Protein AF-A0A534ZHA0-F1 (afdb_monomer)

Solvent-accessible surface area (backbone atoms only — not comparable to full-atom values): 5609 Å² total; per-residue (Å²): 140,88,87,65,62,64,89,81,46,62,60,67,49,42,33,53,50,15,32,55,50,9,41,52,52,35,61,73,49,62,88,60,76,94,60,83,54,61,49,75,52,74,52,74,58,91,94,45,70,39,40,40,40,38,36,69,70,67,49,55,43,77,45,80,63,69,88,73,91,59,65,53,60,88,90,45,56,46,67,51,58,56,46,22,51,46,31,21,27,53,44,34,17,18,30,37,38,38,57

Nearest PDB structures (foldseek):
  2f1d-assembly1_D  TM=9.920E-01  e=5.007E-12  Arabidopsis thaliana
  4mu0-assembly1_A  TM=9.918E-01  e=8.896E-12  Arabidopsis thaliana
  4mu4-assembly1_A  TM=9.943E-01  e=1.483E-11  Arabidopsis thaliana
  4mu3-assembly1_A  TM=9.915E-01  e=1.305E-11  Arabidopsis thaliana
  5el9-assembly1_A  TM=9.938E-01  e=2.175E-11  Arabidopsis thaliana

Sequence (99 aa):
RATGDLEVDYHHTVEDVGLALGQALRDALGEKAGIRRFGEATVPLDEALVTTVVDLSGRPFFVYDVRIKQAKIGTFDVELIHDFLLALTNQAGMNLHVR

Mean predicted aligned error: 2.46 Å

Secondary structure (DSSP, 8-state):
-----TTT-SHHHHHHHHHHHHHHHHHHHTT-TTS--EEEEEEEETTEEEEEEEE--SS-EEEE------SEETTEETTHHHHHHHHHHHHHT-EEEE-

Foldseek 3Di:
DFDDDPVVHCQVRLLVVLLVLLQVLLVVCPPVPPDPQWDKDWDDDVVDIKIKIKGLPLAFDEAEDDDDPDQDDVRHGPVSVVSSPNSSRHNNSMYMHMD

pLDDT: mean 97.38, std 1.67, range [91.38, 98.88]

Structure (mmCIF, N/CA/C/O backbone):
data_AF-A0A534ZHA0-F1
#
_entry.id   AF-A0A534ZHA0-F1
#
loop_
_atom_site.group_PDB
_atom_site.id
_atom_site.type_symbol
_atom_site.label_atom_id
_atom_site.label_alt_id
_atom_site.label_comp_id
_atom_site.label_asym_id
_atom_site.label_entity_id
_atom_site.label_seq_id
_atom_site.pdbx_PDB_ins_code
_atom_site.Cartn_x
_atom_site.Cartn_y
_atom_site.Cartn_z
_atom_site.occupancy
_atom_site.B_iso_or_equiv
_atom_site.auth_seq_id
_atom_site.auth_comp_id
_atom_site.auth_asym_id
_atom_site.auth_atom_id
_atom_site.pdbx_PDB_model_num
ATOM 1 N N . ARG A 1 1 ? 4.482 13.996 -4.981 1.00 92.31 1 ARG A N 1
ATOM 2 C CA . ARG A 1 1 ? 5.401 14.052 -6.147 1.00 92.31 1 ARG A CA 1
ATOM 3 C C . ARG A 1 1 ? 6.747 13.540 -5.669 1.00 92.31 1 ARG A C 1
ATOM 5 O O . ARG A 1 1 ? 7.123 13.938 -4.578 1.00 92.31 1 ARG A O 1
ATOM 12 N N . ALA A 1 2 ? 7.424 12.696 -6.443 1.00 97.19 2 ALA A N 1
ATOM 13 C CA . ALA A 1 2 ? 8.754 12.191 -6.112 1.00 97.19 2 ALA A CA 1
ATOM 14 C C . ALA A 1 2 ? 9.767 12.644 -7.168 1.00 97.19 2 ALA A C 1
ATOM 16 O O . ALA A 1 2 ? 9.425 12.816 -8.340 1.00 97.19 2 ALA A O 1
ATOM 17 N N . THR A 1 3 ? 10.994 12.878 -6.729 1.00 97.69 3 THR A N 1
ATOM 18 C CA . THR A 1 3 ? 12.170 13.098 -7.568 1.00 97.69 3 THR A CA 1
ATOM 19 C C . THR A 1 3 ? 13.291 12.370 -6.853 1.00 97.69 3 THR A C 1
ATOM 21 O O . THR A 1 3 ? 13.592 12.731 -5.719 1.00 97.69 3 THR A O 1
ATOM 24 N N . GLY A 1 4 ? 13.827 11.331 -7.479 1.00 96.88 4 GLY A N 1
ATOM 25 C CA . GLY A 1 4 ? 14.859 10.482 -6.899 1.00 96.88 4 GLY A CA 1
ATOM 26 C C . GLY A 1 4 ? 15.911 10.107 -7.936 1.00 96.88 4 GLY A C 1
ATOM 27 O O . GLY A 1 4 ? 15.880 10.597 -9.067 1.00 96.88 4 GLY A O 1
ATOM 28 N N . ASP A 1 5 ? 16.835 9.264 -7.518 1.00 96.75 5 ASP A N 1
ATOM 29 C CA . ASP A 1 5 ? 18.084 8.861 -8.166 1.00 96.75 5 ASP A CA 1
ATOM 30 C C . ASP A 1 5 ? 17.906 7.690 -9.148 1.00 96.75 5 ASP A C 1
ATOM 32 O O . ASP A 1 5 ? 18.574 6.660 -9.072 1.00 96.75 5 ASP A O 1
ATOM 36 N N . LEU A 1 6 ? 16.995 7.859 -10.111 1.00 96.19 6 LEU A N 1
ATOM 37 C CA . LEU A 1 6 ? 16.606 6.819 -11.077 1.00 96.19 6 LEU A CA 1
ATOM 38 C C . LEU A 1 6 ? 17.744 6.348 -12.003 1.00 96.19 6 LEU A C 1
ATOM 40 O O . LEU A 1 6 ? 17.596 5.348 -12.705 1.00 96.19 6 LEU A O 1
ATOM 44 N N . GLU A 1 7 ? 18.842 7.097 -12.068 1.00 96.19 7 GLU A N 1
ATOM 45 C CA . GLU A 1 7 ? 20.067 6.735 -12.776 1.00 96.19 7 GLU A CA 1
ATOM 46 C C . GLU A 1 7 ? 20.888 5.645 -12.075 1.00 96.19 7 GLU A C 1
ATOM 48 O O . GLU A 1 7 ? 21.715 5.010 -12.733 1.00 96.19 7 GLU A O 1
ATOM 53 N N . VAL A 1 8 ? 20.675 5.441 -10.770 1.00 95.75 8 VAL A N 1
ATOM 54 C CA . VAL A 1 8 ? 21.268 4.343 -9.998 1.00 95.75 8 VAL A CA 1
ATOM 55 C C . VAL A 1 8 ? 20.416 3.095 -10.213 1.00 95.75 8 VAL A C 1
ATOM 57 O O . VAL A 1 8 ? 20.845 2.160 -10.887 1.00 95.75 8 VAL A O 1
ATOM 60 N N . ASP A 1 9 ? 19.190 3.127 -9.694 1.00 95.06 9 ASP A N 1
ATOM 61 C CA . ASP A 1 9 ? 18.109 2.179 -9.936 1.00 95.06 9 ASP A CA 1
ATOM 62 C C . ASP A 1 9 ? 16.773 2.785 -9.451 1.00 95.06 9 ASP A C 1
ATOM 64 O O . ASP A 1 9 ? 16.669 3.981 -9.181 1.00 95.06 9 ASP A O 1
ATOM 68 N N . TYR A 1 10 ? 15.710 1.983 -9.385 1.00 97.69 10 TYR A N 1
ATOM 69 C CA . TYR A 1 10 ? 14.399 2.443 -8.917 1.00 97.69 10 TYR A CA 1
ATOM 70 C C . TYR A 1 10 ? 14.139 2.170 -7.430 1.00 97.69 10 TYR A C 1
ATOM 72 O O . TYR A 1 10 ? 13.097 2.592 -6.925 1.00 97.69 10 TYR A O 1
ATOM 80 N N . HIS A 1 11 ? 15.040 1.479 -6.730 1.00 98.12 11 HIS A N 1
ATOM 81 C CA . HIS A 1 11 ? 14.800 0.940 -5.396 1.00 98.12 11 HIS A CA 1
ATOM 82 C C . HIS A 1 11 ? 14.554 2.048 -4.371 1.00 98.12 11 HIS A C 1
ATOM 84 O O . HIS A 1 11 ? 13.467 2.099 -3.793 1.00 98.12 11 HIS A O 1
ATOM 90 N N . HIS A 1 12 ? 15.489 2.996 -4.229 1.00 98.12 12 HIS A N 1
ATOM 91 C CA . HIS A 1 12 ? 15.359 4.088 -3.255 1.00 98.12 12 HIS A CA 1
ATOM 92 C C . HIS A 1 12 ? 14.092 4.911 -3.493 1.00 98.12 12 HIS A C 1
ATOM 94 O O . HIS A 1 12 ? 13.312 5.161 -2.578 1.00 98.12 12 HIS A O 1
ATOM 100 N N . THR A 1 13 ? 13.837 5.287 -4.751 1.00 98.38 13 THR A N 1
ATOM 101 C CA . THR A 1 13 ? 12.664 6.103 -5.083 1.00 98.38 13 THR A CA 1
ATOM 102 C C . THR A 1 13 ? 11.358 5.371 -4.758 1.00 98.38 13 THR A C 1
ATOM 104 O O . THR A 1 13 ? 10.410 5.994 -4.279 1.00 98.38 13 THR A O 1
ATOM 107 N N . VAL A 1 14 ? 11.273 4.065 -5.022 1.00 98.56 14 VAL A N 1
ATOM 108 C CA . VAL A 1 14 ? 10.068 3.274 -4.740 1.00 98.56 14 VAL A CA 1
ATOM 109 C C . VAL A 1 14 ? 9.874 3.066 -3.237 1.00 98.56 14 VAL A C 1
ATOM 111 O O . VAL A 1 14 ? 8.759 3.267 -2.745 1.00 98.56 14 VAL A O 1
ATOM 114 N N . GLU A 1 15 ? 10.935 2.717 -2.509 1.00 98.69 15 GLU A N 1
ATOM 115 C CA . GLU A 1 15 ? 10.901 2.547 -1.054 1.00 98.69 15 GLU A CA 1
ATOM 116 C C . GLU A 1 15 ? 10.478 3.847 -0.357 1.00 98.69 15 GLU A C 1
ATOM 118 O O . GLU A 1 15 ? 9.507 3.851 0.405 1.00 98.69 15 GLU A O 1
ATOM 123 N N . ASP A 1 16 ? 11.119 4.971 -0.689 1.00 98.69 16 ASP A N 1
ATOM 124 C CA . ASP A 1 16 ? 10.840 6.280 -0.091 1.00 98.69 16 ASP A CA 1
ATOM 125 C C . ASP A 1 16 ? 9.407 6.747 -0.354 1.00 98.69 16 ASP A C 1
ATOM 127 O O . ASP A 1 16 ? 8.764 7.346 0.514 1.00 98.69 16 ASP A O 1
ATOM 131 N N . VAL A 1 17 ? 8.859 6.455 -1.539 1.00 98.75 17 VAL A N 1
ATOM 132 C CA . VAL A 1 17 ? 7.447 6.729 -1.832 1.00 98.75 17 VAL A CA 1
ATOM 133 C C . VAL A 1 17 ? 6.533 5.848 -0.976 1.00 98.75 17 VAL A C 1
ATOM 135 O O . VAL A 1 17 ? 5.517 6.346 -0.481 1.00 98.75 17 VAL A O 1
ATOM 138 N N . GLY A 1 18 ? 6.888 4.579 -0.759 1.00 98.81 18 GLY A N 1
ATOM 139 C CA . GLY A 1 18 ? 6.188 3.680 0.162 1.00 98.81 18 GLY A CA 1
ATOM 140 C C . GLY A 1 18 ? 6.186 4.210 1.598 1.00 98.81 18 GLY A C 1
ATOM 141 O O . GLY A 1 18 ? 5.122 4.309 2.217 1.00 98.81 18 GLY A O 1
ATOM 142 N N . LEU A 1 19 ? 7.347 4.642 2.100 1.00 98.81 19 LEU A N 1
ATOM 143 C CA . LEU A 1 19 ? 7.494 5.261 3.419 1.00 98.81 19 LEU A CA 1
ATOM 144 C C . LEU A 1 19 ? 6.658 6.544 3.529 1.00 98.81 19 LEU A C 1
ATOM 146 O O . LEU A 1 19 ? 5.820 6.673 4.424 1.00 98.81 19 LEU A O 1
ATOM 150 N N . ALA A 1 20 ? 6.821 7.484 2.598 1.00 98.81 20 ALA A N 1
ATOM 151 C CA . ALA A 1 20 ? 6.100 8.754 2.623 1.00 98.81 20 ALA A CA 1
ATOM 152 C C . ALA A 1 20 ? 4.575 8.552 2.596 1.00 98.81 20 ALA A C 1
ATOM 154 O O . ALA A 1 20 ? 3.843 9.218 3.335 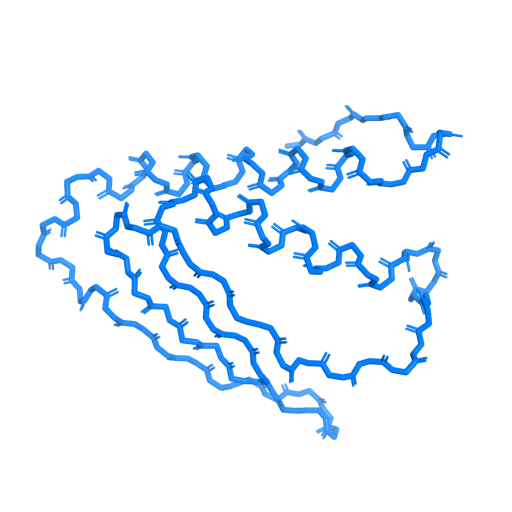1.00 98.81 20 ALA A O 1
ATOM 155 N N . LEU A 1 21 ? 4.086 7.606 1.787 1.00 98.81 21 LEU A N 1
ATOM 156 C CA . LEU A 1 21 ? 2.665 7.276 1.730 1.00 98.81 21 LEU A CA 1
ATOM 157 C C . LEU A 1 21 ? 2.179 6.603 3.019 1.00 98.81 21 LEU A C 1
ATOM 159 O O . LEU A 1 21 ? 1.100 6.936 3.510 1.00 98.81 21 LEU A O 1
ATOM 163 N N . GLY A 1 22 ? 2.965 5.690 3.591 1.00 98.69 22 GLY A N 1
ATOM 164 C CA . GLY A 1 22 ? 2.621 5.028 4.849 1.00 98.69 22 GLY A CA 1
ATOM 165 C C . GLY A 1 22 ? 2.538 6.008 6.012 1.00 98.69 22 GLY A C 1
ATOM 166 O O . GLY A 1 22 ? 1.596 5.942 6.801 1.00 98.69 22 GLY A O 1
ATOM 167 N N . GLN A 1 23 ? 3.461 6.970 6.070 1.00 98.75 23 GLN A N 1
ATOM 168 C CA . GLN A 1 23 ? 3.432 8.044 7.059 1.00 98.75 23 GLN A CA 1
ATOM 169 C C . GLN A 1 23 ? 2.167 8.892 6.899 1.00 98.75 23 GLN A C 1
ATOM 171 O O . GLN A 1 23 ? 1.425 9.073 7.862 1.00 98.75 23 GLN A O 1
ATOM 176 N N . ALA A 1 24 ? 1.864 9.325 5.672 1.00 98.75 24 ALA A N 1
ATOM 177 C CA . ALA A 1 24 ? 0.661 10.101 5.390 1.00 98.75 24 ALA A CA 1
ATOM 178 C C . ALA A 1 24 ? -0.626 9.345 5.767 1.00 98.75 24 ALA A C 1
ATOM 180 O O . ALA A 1 24 ? -1.547 9.938 6.326 1.00 98.75 24 ALA A O 1
ATOM 181 N N . LEU A 1 25 ? -0.690 8.033 5.509 1.00 98.31 25 LEU A N 1
ATOM 182 C CA . LEU A 1 25 ? -1.825 7.197 5.901 1.00 98.31 25 LEU A CA 1
ATOM 183 C C . LEU A 1 25 ? -1.959 7.103 7.426 1.00 98.31 25 LEU A C 1
ATOM 185 O O . LEU A 1 25 ? -3.063 7.233 7.956 1.00 98.31 25 LEU A O 1
ATOM 189 N N . ARG A 1 26 ? -0.846 6.887 8.137 1.00 97.69 26 ARG A N 1
ATOM 190 C CA . ARG A 1 26 ? -0.822 6.836 9.604 1.00 97.69 26 ARG A CA 1
ATOM 191 C C . ARG A 1 26 ? -1.3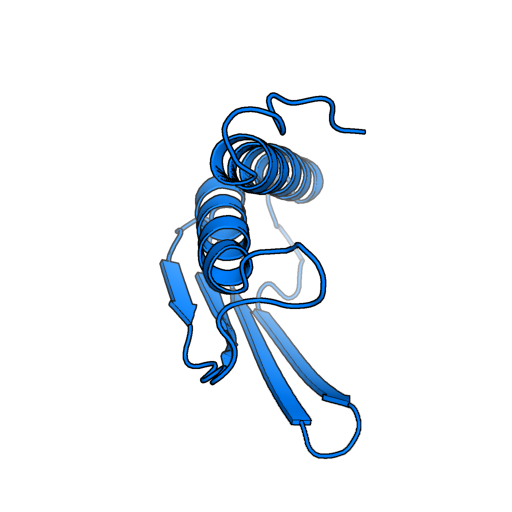29 8.144 10.206 1.00 97.69 26 ARG A C 1
ATOM 193 O O . ARG A 1 26 ? -2.185 8.097 11.088 1.00 97.69 26 ARG A O 1
ATOM 200 N N . ASP A 1 27 ? -0.843 9.273 9.700 1.00 98.19 27 ASP A N 1
ATOM 201 C CA . ASP A 1 27 ? -1.213 10.604 10.183 1.00 98.19 27 ASP A CA 1
ATOM 202 C C . ASP A 1 27 ? -2.686 10.914 9.901 1.00 98.19 27 ASP A C 1
ATOM 204 O O . ASP A 1 27 ? -3.401 11.389 10.781 1.00 98.19 27 ASP A O 1
ATOM 208 N N . ALA A 1 28 ? -3.175 10.574 8.704 1.00 98.12 28 ALA A N 1
ATOM 209 C CA . ALA A 1 28 ? -4.571 10.783 8.327 1.00 98.12 28 ALA A CA 1
ATOM 210 C C . ALA A 1 28 ? -5.556 9.946 9.163 1.00 98.12 28 ALA A C 1
ATOM 212 O O . ALA A 1 28 ? -6.680 10.380 9.412 1.00 98.12 28 ALA A O 1
ATOM 213 N N . LEU A 1 29 ? -5.152 8.748 9.595 1.00 96.69 29 LEU A N 1
ATOM 214 C CA . LEU A 1 29 ? -5.973 7.868 10.431 1.00 96.69 29 LEU A CA 1
ATOM 215 C C . LEU A 1 29 ? -6.050 8.314 11.902 1.00 96.69 29 LEU A C 1
ATOM 217 O O . LEU A 1 29 ? -6.994 7.925 12.599 1.00 96.69 29 LEU A O 1
ATOM 221 N N . GLY A 1 30 ? -5.071 9.089 12.379 1.00 95.50 30 GLY A N 1
ATOM 222 C CA . GLY A 1 30 ? -4.994 9.571 13.759 1.00 95.50 30 GLY A CA 1
ATOM 223 C C . GLY A 1 30 ? -5.159 8.451 14.794 1.00 95.50 30 GLY A C 1
ATOM 224 O O . GLY A 1 30 ? -4.530 7.396 14.707 1.00 95.50 30 GLY A O 1
ATOM 225 N N . GLU A 1 31 ? -6.064 8.662 15.752 1.00 95.12 31 GLU A N 1
ATOM 226 C CA . GLU A 1 31 ? -6.350 7.728 16.855 1.00 95.12 31 GLU A CA 1
ATOM 227 C C . GLU A 1 31 ? -7.053 6.429 16.420 1.00 95.12 31 GLU A C 1
ATOM 229 O O . GLU A 1 31 ? -7.212 5.514 17.227 1.00 95.12 31 GLU A O 1
ATOM 234 N N . LYS A 1 32 ? -7.512 6.324 15.160 1.00 94.50 32 LYS A N 1
ATOM 235 C CA . LYS A 1 32 ? -8.226 5.145 14.622 1.00 94.50 32 LYS A CA 1
ATOM 236 C C . LYS A 1 32 ? -9.476 4.753 15.432 1.00 94.50 32 LYS A C 1
ATOM 238 O O . LYS A 1 32 ? -9.941 3.615 15.361 1.00 94.50 32 LYS A O 1
ATOM 243 N N . ALA A 1 33 ? -10.049 5.675 16.203 1.00 94.75 33 ALA A N 1
ATOM 244 C CA . ALA A 1 33 ? -11.262 5.430 16.973 1.00 94.75 33 ALA A CA 1
ATOM 245 C C . ALA A 1 33 ? -12.499 5.448 16.059 1.00 94.75 33 ALA A C 1
ATOM 247 O O . ALA A 1 33 ? -12.652 6.328 15.216 1.00 94.75 33 ALA A O 1
ATOM 248 N N . GLY A 1 34 ? -13.397 4.472 16.227 1.00 95.56 34 GLY A N 1
ATOM 249 C CA . GLY A 1 34 ? -14.677 4.425 15.506 1.00 95.56 34 GLY A CA 1
ATOM 250 C C . GLY A 1 34 ? -14.605 3.965 14.044 1.00 95.56 34 GLY A C 1
ATOM 251 O O . GLY A 1 34 ? -15.632 3.950 13.369 1.00 95.56 34 GLY A O 1
ATOM 252 N N . ILE A 1 35 ? -13.434 3.556 13.546 1.00 97.38 35 ILE A N 1
ATOM 253 C CA . ILE A 1 35 ? -13.303 2.966 12.206 1.00 97.38 35 ILE A CA 1
ATOM 254 C C . ILE A 1 35 ? -13.586 1.459 12.233 1.00 97.38 35 ILE A C 1
ATOM 256 O O . ILE A 1 35 ? -13.439 0.796 13.258 1.00 97.38 35 ILE A O 1
ATOM 260 N 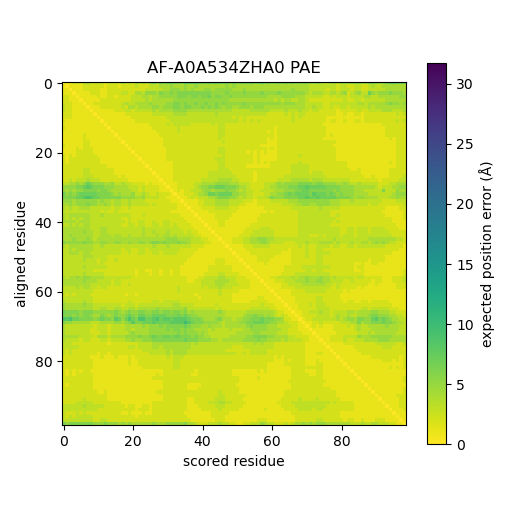N . ARG A 1 36 ? -13.903 0.880 11.069 1.00 97.81 36 ARG A N 1
ATOM 261 C CA . ARG A 1 36 ? -14.102 -0.575 10.911 1.00 97.81 36 ARG A CA 1
ATOM 262 C C . ARG A 1 36 ? -12.855 -1.406 11.253 1.00 97.81 36 ARG A C 1
ATOM 264 O O . ARG A 1 36 ? -12.987 -2.575 11.604 1.00 97.81 36 ARG A O 1
ATOM 271 N N . ARG A 1 37 ? -11.665 -0.797 11.158 1.00 97.75 37 ARG A N 1
ATOM 272 C CA . ARG A 1 37 ? -10.320 -1.353 11.405 1.00 97.75 37 ARG A CA 1
ATOM 273 C C . ARG A 1 37 ? -9.877 -2.439 10.423 1.00 97.75 37 ARG A C 1
ATOM 275 O O . ARG A 1 37 ? -8.762 -2.353 9.917 1.00 97.75 37 ARG A O 1
ATOM 282 N N . PHE A 1 38 ? -10.737 -3.416 10.157 1.00 98.56 38 PHE A N 1
ATOM 283 C CA . PHE A 1 38 ? -10.495 -4.502 9.216 1.00 98.56 38 PHE A CA 1
ATOM 284 C C . PHE A 1 38 ? -11.161 -4.220 7.872 1.00 98.56 38 PHE A C 1
ATOM 286 O O . PHE A 1 38 ? -12.322 -3.796 7.818 1.00 98.56 38 PHE A O 1
ATOM 293 N N . GLY A 1 39 ? -10.436 -4.492 6.794 1.00 98.50 39 GLY A N 1
ATOM 294 C CA . GLY A 1 39 ? -10.924 -4.378 5.426 1.00 98.50 39 GLY A CA 1
ATOM 295 C C . GLY A 1 39 ? -10.409 -5.523 4.569 1.00 98.50 39 GLY A C 1
ATOM 296 O O . GLY A 1 39 ? -9.303 -6.011 4.778 1.00 98.50 39 GLY A O 1
ATOM 297 N N . GLU A 1 40 ? -11.219 -5.938 3.606 1.00 98.62 40 GLU A N 1
ATOM 298 C CA . GLU A 1 40 ? -10.857 -6.923 2.595 1.00 98.62 40 GLU A CA 1
ATOM 299 C C . GLU A 1 40 ? -11.400 -6.449 1.250 1.00 98.62 40 GLU A C 1
ATOM 301 O O . GLU A 1 40 ? -12.506 -5.903 1.179 1.00 98.62 40 GLU A O 1
ATOM 306 N N . ALA A 1 41 ? -10.620 -6.657 0.195 1.00 98.69 41 ALA A N 1
ATOM 307 C CA . ALA A 1 41 ? -11.069 -6.481 -1.174 1.00 98.69 41 ALA A CA 1
ATOM 308 C C . ALA A 1 41 ? -10.443 -7.550 -2.070 1.00 98.69 41 ALA A C 1
ATOM 310 O O . ALA A 1 41 ? -9.243 -7.814 -1.984 1.00 98.69 41 ALA A O 1
ATOM 311 N N . THR A 1 42 ? -11.255 -8.111 -2.963 1.00 98.69 42 THR A N 1
ATOM 312 C CA . THR A 1 42 ? -10.809 -8.994 -4.041 1.00 98.69 42 THR A CA 1
ATOM 313 C C . THR A 1 42 ? -11.063 -8.289 -5.365 1.00 98.69 42 THR A C 1
ATOM 315 O O . THR A 1 42 ? -12.190 -7.871 -5.634 1.00 98.69 42 THR A O 1
ATOM 318 N N . VAL A 1 43 ? -10.019 -8.130 -6.175 1.00 98.38 43 VAL A N 1
ATOM 319 C CA . VAL A 1 43 ? -10.057 -7.350 -7.417 1.00 98.38 43 VAL A CA 1
ATOM 320 C C . VAL A 1 43 ? -9.523 -8.201 -8.575 1.00 98.38 43 VAL A C 1
ATOM 322 O O . VAL A 1 43 ? -8.390 -8.682 -8.488 1.00 98.38 43 VAL A O 1
ATOM 325 N N . PRO A 1 44 ? -10.317 -8.419 -9.643 1.00 98.25 44 PRO A N 1
ATOM 326 C CA . PRO A 1 44 ? -9.864 -9.105 -10.849 1.00 98.25 44 PRO A CA 1
ATOM 327 C C . PRO A 1 44 ? -9.260 -8.144 -11.885 1.00 98.25 44 PRO A C 1
ATOM 329 O O . PRO A 1 44 ? -9.635 -6.970 -11.948 1.00 98.25 44 PRO A O 1
ATOM 332 N N . LEU A 1 45 ? -8.399 -8.680 -12.751 1.00 97.38 45 LEU A N 1
ATOM 333 C CA . LEU A 1 45 ? -7.998 -8.086 -14.028 1.00 97.38 45 LEU A CA 1
ATOM 334 C C . LEU A 1 45 ? -7.682 -9.217 -15.017 1.00 97.38 45 LEU A C 1
ATOM 336 O O . LEU A 1 45 ? -6.709 -9.940 -14.822 1.00 97.38 45 LEU A O 1
ATOM 340 N N . ASP A 1 46 ? -8.506 -9.375 -16.053 1.00 97.44 46 ASP A N 1
ATOM 341 C CA . ASP A 1 46 ? -8.456 -10.510 -16.987 1.00 97.44 46 ASP A CA 1
ATOM 342 C C . ASP A 1 46 ? -8.402 -11.866 -16.248 1.00 97.44 46 ASP A C 1
ATOM 344 O O . ASP A 1 46 ? -9.316 -12.181 -15.482 1.00 97.44 46 ASP A O 1
ATOM 348 N N . GLU A 1 47 ? -7.370 -12.687 -16.455 1.00 95.69 47 GLU A N 1
ATOM 349 C CA . GLU A 1 47 ? -7.184 -13.962 -15.753 1.00 95.69 47 GLU A CA 1
ATOM 350 C C . GLU A 1 47 ? -6.644 -13.824 -14.320 1.00 95.69 47 GLU A C 1
ATOM 352 O O . GLU A 1 47 ? -6.644 -14.803 -13.569 1.00 95.69 47 GLU A O 1
ATOM 357 N N . ALA A 1 48 ? -6.160 -12.639 -13.936 1.00 95.94 48 ALA A N 1
ATOM 358 C CA . ALA A 1 48 ? -5.593 -12.390 -12.619 1.00 95.94 48 ALA A CA 1
ATOM 359 C C . ALA A 1 48 ? -6.683 -12.059 -11.590 1.00 95.94 48 ALA A C 1
ATOM 361 O O . ALA A 1 48 ? -7.642 -11.333 -11.862 1.00 95.94 48 ALA A O 1
ATOM 362 N N . LEU A 1 49 ? -6.502 -12.557 -10.367 1.00 97.56 49 LEU A N 1
ATOM 363 C CA . LEU A 1 49 ? -7.361 -12.274 -9.222 1.00 97.56 49 LEU A CA 1
ATOM 364 C C . LEU A 1 49 ? -6.483 -12.092 -7.989 1.00 97.56 49 LEU A C 1
ATOM 366 O O . LEU A 1 49 ? -5.751 -13.011 -7.634 1.00 97.56 49 LEU A O 1
ATOM 370 N N . VAL A 1 50 ? -6.581 -10.933 -7.338 1.00 98.12 50 VAL A N 1
ATOM 371 C CA . VAL A 1 50 ? -5.820 -10.625 -6.118 1.00 98.12 50 VAL A CA 1
ATOM 372 C C . VAL A 1 50 ? -6.781 -10.302 -4.986 1.00 98.12 50 VAL A C 1
ATOM 374 O O . VAL A 1 50 ? -7.778 -9.606 -5.180 1.00 98.12 50 VAL A O 1
ATOM 377 N N . THR A 1 51 ? -6.486 -10.804 -3.792 1.00 98.62 51 THR A N 1
ATOM 378 C CA . THR A 1 51 ? -7.170 -10.457 -2.546 1.00 98.62 51 THR A CA 1
ATOM 379 C C . THR A 1 51 ? -6.204 -9.780 -1.590 1.00 98.62 51 THR A C 1
ATOM 381 O O . THR A 1 51 ? -5.143 -10.319 -1.276 1.00 98.62 51 THR A O 1
ATOM 384 N N . THR A 1 52 ? -6.632 -8.643 -1.050 1.00 98.69 52 THR A N 1
ATOM 385 C CA . THR A 1 52 ? -5.894 -7.908 -0.027 1.00 98.69 52 THR A CA 1
ATOM 386 C C . THR A 1 52 ? -6.721 -7.798 1.244 1.00 98.69 52 THR A C 1
ATOM 388 O O . THR A 1 52 ? -7.892 -7.419 1.192 1.00 98.69 52 THR A O 1
ATOM 391 N N . VAL A 1 53 ? -6.102 -8.087 2.389 1.00 98.75 53 VAL A N 1
ATOM 392 C CA . VAL A 1 53 ? -6.694 -7.936 3.725 1.00 98.75 53 VAL A CA 1
ATOM 393 C C . VAL A 1 53 ? -5.838 -6.983 4.550 1.00 98.75 53 VAL A C 1
ATOM 395 O O . VAL A 1 53 ? -4.613 -7.100 4.580 1.00 98.75 53 VAL A O 1
ATOM 398 N N . VAL A 1 54 ? -6.495 -6.047 5.231 1.00 98.62 54 VAL A N 1
ATOM 399 C CA . VAL A 1 54 ? -5.865 -5.011 6.052 1.00 98.62 54 VAL A CA 1
ATOM 400 C C . VAL A 1 54 ? -6.410 -5.070 7.475 1.00 98.62 54 VAL A C 1
ATOM 402 O O . VAL A 1 54 ? -7.624 -5.12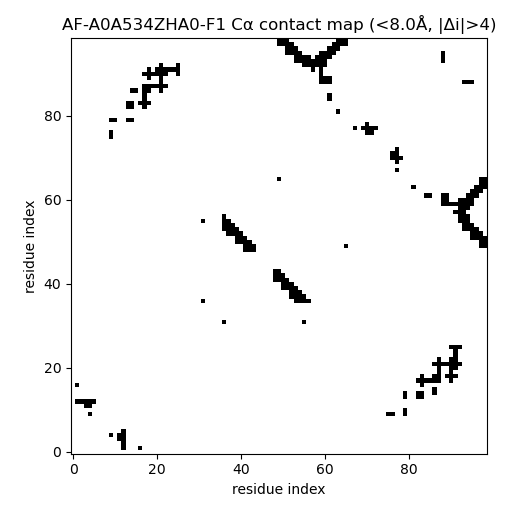5 7.677 1.00 98.62 54 VAL A O 1
ATOM 405 N N . ASP A 1 55 ? -5.517 -4.982 8.460 1.00 98.62 55 ASP A N 1
ATOM 406 C CA . ASP A 1 55 ? -5.843 -4.625 9.845 1.00 98.62 55 ASP A CA 1
ATOM 407 C C . ASP A 1 55 ? -5.044 -3.379 10.248 1.00 98.62 55 ASP A C 1
ATOM 409 O O . ASP A 1 55 ? -3.817 -3.413 10.383 1.00 98.62 55 ASP A O 1
ATOM 413 N N . LEU A 1 56 ? -5.754 -2.272 10.483 1.00 98.31 56 LEU A N 1
ATOM 414 C CA . LEU A 1 56 ? -5.202 -0.998 10.955 1.00 98.31 56 LEU A CA 1
ATOM 415 C C . LEU A 1 56 ? -4.844 -1.052 12.454 1.00 98.31 56 LEU A C 1
ATOM 417 O O . LEU A 1 56 ? -5.299 -0.242 13.260 1.00 98.31 56 LEU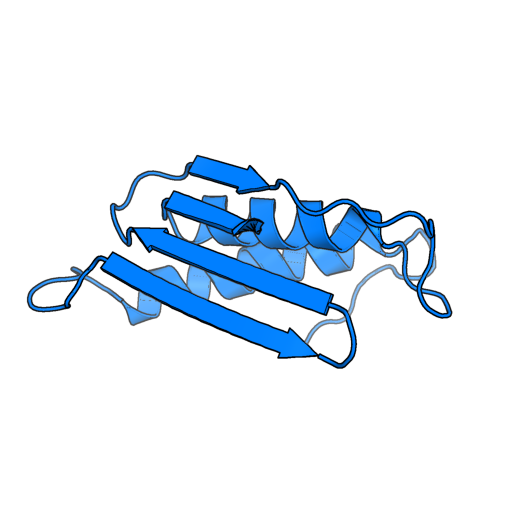 A O 1
ATOM 421 N N . SER A 1 57 ? -4.015 -2.021 12.836 1.00 96.44 57 SER A N 1
ATOM 422 C CA . SER A 1 57 ? -3.754 -2.414 14.225 1.00 96.44 57 SER A CA 1
ATOM 423 C C . SER A 1 57 ? -2.738 -1.558 14.976 1.00 96.44 57 SER A C 1
ATOM 425 O O . SER A 1 57 ? -2.605 -1.709 16.191 1.00 96.44 57 SER A O 1
ATOM 427 N N . GLY A 1 58 ? -1.969 -0.725 14.271 1.00 95.94 58 GLY A N 1
ATOM 428 C CA . GLY A 1 58 ? -0.780 -0.073 14.828 1.00 95.94 58 GLY A CA 1
ATOM 429 C C . GLY A 1 58 ? 0.461 -0.973 14.860 1.00 95.94 58 GLY A C 1
ATOM 430 O O . GLY A 1 58 ? 1.537 -0.486 15.195 1.00 95.94 58 GLY A O 1
ATOM 431 N N . ARG A 1 59 ? 0.340 -2.260 14.505 1.00 97.44 59 ARG A N 1
ATOM 432 C CA . ARG A 1 59 ? 1.454 -3.213 14.455 1.00 97.44 59 ARG A CA 1
ATOM 433 C C . ARG A 1 59 ? 1.773 -3.545 12.998 1.00 97.44 59 ARG A C 1
ATOM 435 O O . ARG A 1 59 ? 0.877 -4.025 12.303 1.00 97.44 59 ARG A O 1
ATOM 442 N N . PRO A 1 60 ? 3.007 -3.305 12.536 1.00 98.19 60 PRO A N 1
ATOM 443 C CA . PRO A 1 60 ? 3.394 -3.648 11.180 1.00 98.19 60 PRO A CA 1
ATOM 444 C C . PRO A 1 60 ? 3.572 -5.161 11.030 1.00 98.19 60 PRO A C 1
ATOM 446 O O . PRO A 1 60 ? 4.244 -5.795 11.844 1.00 98.19 60 PRO A O 1
ATOM 449 N N . PHE A 1 61 ? 2.954 -5.736 10.002 1.00 98.62 61 PHE A N 1
ATOM 450 C CA . PHE A 1 61 ? 3.221 -7.105 9.557 1.00 98.62 61 PHE A CA 1
ATOM 451 C C . PHE A 1 61 ? 2.801 -7.250 8.096 1.00 98.62 61 PHE A C 1
ATOM 453 O O . PHE A 1 61 ? 1.693 -6.851 7.740 1.00 98.62 61 PHE A O 1
ATOM 460 N N . PHE A 1 62 ? 3.662 -7.815 7.258 1.00 98.69 62 PHE A N 1
ATOM 461 C CA . PHE A 1 62 ? 3.418 -7.924 5.824 1.00 98.69 62 PHE A CA 1
ATOM 462 C C . PHE A 1 62 ? 3.502 -9.378 5.367 1.00 98.69 62 PHE A C 1
ATOM 464 O O . PHE A 1 62 ? 4.465 -10.077 5.678 1.00 98.69 62 PHE A O 1
ATOM 471 N N . VAL A 1 63 ? 2.490 -9.823 4.623 1.00 98.62 63 VAL A N 1
ATOM 472 C CA . VAL A 1 63 ? 2.464 -11.116 3.934 1.00 98.62 63 VAL A CA 1
ATOM 473 C C . VAL A 1 63 ? 2.172 -10.877 2.463 1.00 98.62 63 VAL A C 1
ATOM 475 O O . VAL A 1 63 ? 1.198 -10.207 2.119 1.00 98.62 63 VAL A O 1
ATOM 478 N N . TYR A 1 64 ? 2.992 -11.475 1.607 1.00 98.06 64 TYR A N 1
ATOM 479 C CA . TYR A 1 64 ? 2.892 -11.357 0.161 1.00 98.06 64 TYR A CA 1
ATOM 480 C C . TYR A 1 64 ? 2.999 -12.743 -0.481 1.00 98.06 64 TYR A C 1
ATOM 482 O O . TYR A 1 64 ? 4.064 -13.357 -0.463 1.00 98.06 64 TYR A O 1
ATOM 490 N N . ASP A 1 65 ? 1.892 -13.245 -1.024 1.00 97.31 65 ASP A N 1
ATOM 491 C CA . ASP A 1 65 ? 1.791 -14.526 -1.741 1.00 97.31 65 ASP A CA 1
ATOM 492 C C . ASP A 1 65 ? 1.327 -14.307 -3.187 1.00 97.31 65 ASP A C 1
ATOM 494 O O . ASP A 1 65 ? 0.466 -15.008 -3.707 1.00 97.31 65 ASP A O 1
ATOM 498 N N . VAL A 1 66 ? 1.893 -13.299 -3.852 1.00 95.44 66 VAL A N 1
ATOM 499 C CA . VAL A 1 66 ? 1.642 -13.054 -5.275 1.00 95.44 66 VAL A CA 1
ATOM 500 C C . VAL A 1 66 ? 2.817 -13.592 -6.078 1.00 95.44 66 VAL A C 1
ATOM 502 O O . VAL A 1 66 ? 3.964 -13.179 -5.900 1.00 95.44 66 VAL A O 1
ATOM 505 N N . ARG A 1 67 ? 2.537 -14.519 -6.995 1.00 92.19 67 ARG A N 1
ATOM 506 C CA . ARG A 1 67 ? 3.558 -15.146 -7.843 1.00 92.19 67 ARG A CA 1
ATOM 507 C C . ARG A 1 67 ? 3.567 -14.510 -9.222 1.00 92.19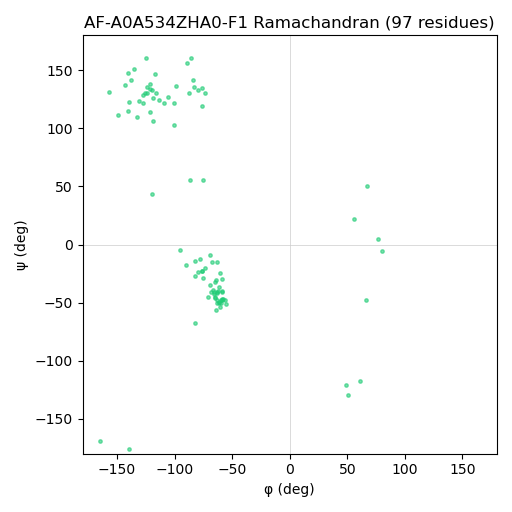 67 ARG A C 1
ATOM 509 O O . ARG A 1 67 ? 2.740 -14.844 -10.067 1.00 92.19 67 ARG A O 1
ATOM 516 N N . ILE A 1 68 ? 4.545 -13.646 -9.462 1.00 91.81 68 ILE A N 1
ATOM 517 C CA . ILE A 1 68 ? 4.756 -13.011 -10.763 1.00 91.81 68 ILE A CA 1
ATOM 518 C C . ILE A 1 68 ? 5.971 -13.666 -11.421 1.00 91.81 68 ILE A C 1
ATOM 520 O O . ILE A 1 68 ? 7.023 -13.800 -10.804 1.00 91.81 68 ILE A O 1
ATOM 524 N N . LYS A 1 69 ? 5.816 -14.144 -12.662 1.00 91.38 69 LYS A N 1
ATOM 525 C CA . LYS A 1 69 ? 6.887 -14.868 -13.375 1.00 91.38 69 LYS A CA 1
ATOM 526 C C . LYS A 1 69 ? 7.892 -13.927 -14.033 1.00 91.38 69 LYS A C 1
ATOM 528 O O . LYS A 1 69 ? 9.025 -14.314 -14.297 1.00 91.38 69 LYS A O 1
ATOM 533 N N . GLN A 1 70 ? 7.445 -12.729 -14.377 1.00 95.44 70 GLN A N 1
ATOM 534 C CA . GLN A 1 70 ? 8.212 -11.729 -15.094 1.00 95.44 70 GLN A CA 1
ATOM 535 C C . GLN A 1 70 ? 9.081 -10.942 -14.115 1.00 95.44 70 GLN A C 1
ATOM 537 O O . GLN A 1 70 ? 8.599 -10.506 -13.076 1.00 95.44 70 GLN A O 1
ATOM 542 N N . ALA A 1 71 ? 10.341 -10.711 -14.483 1.00 95.38 71 ALA A N 1
ATOM 543 C CA . ALA A 1 71 ? 11.235 -9.853 -13.709 1.00 95.38 71 ALA A CA 1
ATOM 544 C C . ALA A 1 71 ? 10.911 -8.358 -13.887 1.00 95.38 71 ALA A C 1
ATOM 546 O O . ALA A 1 71 ? 11.132 -7.568 -12.976 1.00 95.38 71 ALA A O 1
ATOM 547 N N . LYS A 1 72 ? 10.367 -7.968 -15.050 1.00 96.69 72 LYS A N 1
ATOM 548 C CA . LYS A 1 72 ? 10.066 -6.573 -15.392 1.00 96.69 72 LYS A CA 1
ATOM 549 C C . LYS A 1 72 ? 8.686 -6.393 -16.027 1.00 96.69 72 LYS A C 1
ATOM 551 O O . LYS A 1 72 ? 8.210 -7.268 -16.750 1.00 96.69 72 LYS A O 1
ATOM 556 N N . ILE A 1 73 ? 8.098 -5.215 -15.816 1.00 95.56 73 ILE A N 1
ATOM 557 C CA . ILE A 1 73 ? 6.944 -4.681 -16.554 1.00 95.56 73 ILE A CA 1
ATOM 558 C C . ILE A 1 73 ? 7.394 -3.383 -17.228 1.00 95.56 73 ILE A C 1
ATOM 560 O O . ILE A 1 73 ? 7.612 -2.364 -16.573 1.00 95.56 73 ILE A O 1
ATOM 564 N N . GLY A 1 74 ? 7.584 -3.419 -18.550 1.00 95.38 74 GLY A N 1
ATOM 565 C CA . GLY A 1 74 ? 8.262 -2.330 -19.254 1.00 95.38 74 GLY A CA 1
ATOM 566 C C . GLY A 1 74 ? 9.694 -2.175 -1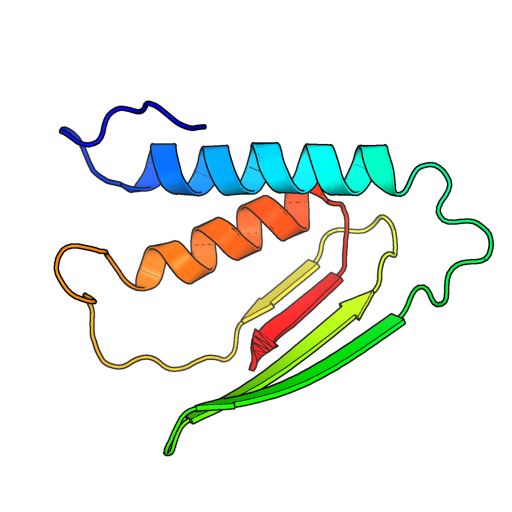8.736 1.00 95.38 74 GLY A C 1
ATOM 567 O O . GLY A 1 74 ? 10.491 -3.103 -18.850 1.00 95.38 74 GLY A O 1
ATOM 568 N N . THR A 1 75 ? 10.018 -1.019 -18.155 1.00 94.12 75 THR A N 1
ATOM 569 C CA . THR A 1 75 ? 11.324 -0.777 -17.519 1.00 94.12 75 THR A CA 1
ATOM 570 C C . THR A 1 75 ? 11.352 -1.137 -16.034 1.00 94.12 75 THR A C 1
ATOM 572 O O . THR A 1 75 ? 12.439 -1.312 -15.485 1.00 94.12 75 THR A O 1
ATOM 575 N N . PHE A 1 76 ? 10.186 -1.266 -15.396 1.00 96.38 76 PHE A N 1
ATOM 576 C CA . PHE A 1 76 ? 10.037 -1.381 -13.948 1.00 96.38 76 PHE A CA 1
ATOM 577 C C . PHE A 1 76 ? 10.326 -2.796 -13.441 1.00 96.38 76 PHE A C 1
ATOM 579 O O . PHE A 1 76 ? 9.791 -3.759 -13.992 1.00 96.38 76 PHE A O 1
ATOM 586 N N . ASP A 1 77 ? 11.130 -2.909 -12.384 1.00 97.06 77 ASP A N 1
ATOM 587 C CA . ASP A 1 77 ? 11.440 -4.173 -11.710 1.00 97.06 77 ASP A CA 1
ATOM 588 C C . ASP A 1 77 ? 10.276 -4.624 -10.830 1.00 97.06 77 ASP A C 1
ATOM 590 O O . ASP A 1 77 ? 9.857 -3.935 -9.904 1.00 97.06 77 ASP A O 1
ATOM 594 N N . VAL A 1 78 ? 9.731 -5.801 -11.134 1.00 97.00 78 VAL A N 1
ATOM 595 C CA . VAL A 1 78 ? 8.515 -6.328 -10.495 1.00 97.00 78 VAL A C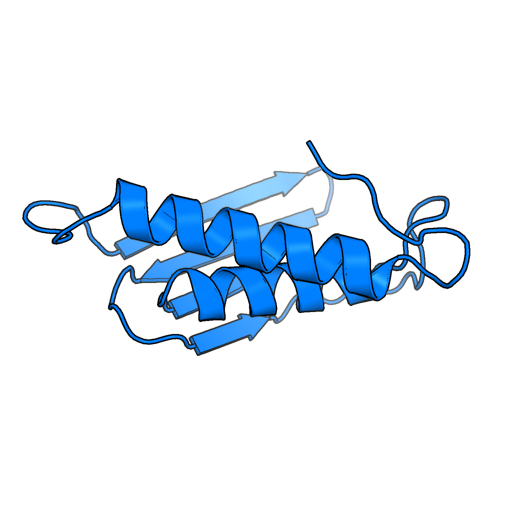A 1
ATOM 596 C C . VAL A 1 78 ? 8.711 -6.579 -9.002 1.00 97.00 78 VAL A C 1
ATOM 598 O O . VAL A 1 78 ? 7.765 -6.436 -8.228 1.00 97.00 78 VAL A O 1
ATOM 601 N N . GLU A 1 79 ? 9.928 -6.923 -8.585 1.00 96.25 79 GLU A N 1
ATOM 602 C CA . GLU A 1 79 ? 10.262 -7.134 -7.173 1.00 96.25 79 GLU A CA 1
ATOM 603 C C . GLU A 1 79 ? 10.006 -5.890 -6.313 1.00 96.25 79 GLU A C 1
ATOM 605 O O 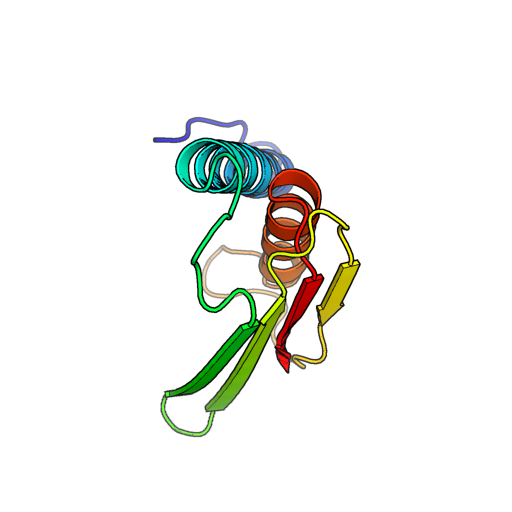. GLU A 1 79 ? 9.572 -6.017 -5.172 1.00 96.25 79 GLU A O 1
ATOM 610 N N . LEU A 1 80 ? 10.121 -4.689 -6.887 1.00 97.81 80 LEU A N 1
ATOM 611 C CA . LEU A 1 80 ? 9.927 -3.434 -6.162 1.00 97.81 80 LEU A CA 1
ATOM 612 C C . LEU A 1 80 ? 8.478 -3.215 -5.705 1.00 97.81 80 LEU A C 1
ATOM 614 O O . LEU A 1 80 ? 8.226 -2.385 -4.835 1.00 97.81 80 LEU A O 1
ATOM 618 N N . ILE A 1 81 ? 7.509 -3.968 -6.242 1.00 97.75 81 ILE A N 1
ATOM 619 C CA . ILE A 1 81 ? 6.133 -3.977 -5.719 1.00 97.75 81 ILE A CA 1
ATOM 620 C C . ILE A 1 81 ? 6.122 -4.504 -4.280 1.00 97.75 81 ILE A C 1
ATOM 622 O O . ILE A 1 81 ? 5.426 -3.951 -3.427 1.00 97.75 81 ILE A O 1
ATOM 626 N N . HIS A 1 82 ? 6.896 -5.559 -4.003 1.00 97.75 82 HIS A N 1
ATOM 627 C CA . HIS A 1 82 ? 7.023 -6.109 -2.658 1.00 97.75 82 HIS A CA 1
ATOM 628 C C . HIS A 1 82 ? 7.642 -5.072 -1.716 1.00 97.75 82 HIS A C 1
ATOM 630 O O . HIS A 1 82 ? 7.084 -4.816 -0.650 1.00 97.75 82 HIS A O 1
ATOM 636 N N . ASP A 1 83 ? 8.737 -4.433 -2.130 1.00 98.25 83 ASP A N 1
ATOM 637 C CA . ASP A 1 83 ? 9.462 -3.464 -1.301 1.00 98.25 83 ASP A CA 1
ATOM 638 C C . ASP A 1 83 ? 8.625 -2.214 -1.019 1.00 98.25 83 ASP A C 1
ATOM 640 O O . ASP A 1 83 ? 8.539 -1.767 0.126 1.00 98.25 83 ASP A O 1
ATOM 644 N N . PHE A 1 84 ? 7.895 -1.721 -2.024 1.00 98.81 84 PHE A N 1
ATOM 645 C CA . PHE A 1 84 ? 6.916 -0.651 -1.849 1.00 98.81 84 PHE A CA 1
ATOM 646 C C . PHE A 1 84 ? 5.867 -0.999 -0.786 1.00 98.81 84 PHE A C 1
ATOM 648 O O . PHE A 1 84 ? 5.602 -0.207 0.122 1.00 98.81 84 PHE A O 1
ATOM 655 N N . LEU A 1 85 ? 5.247 -2.179 -0.895 1.00 98.69 85 LEU A N 1
ATOM 656 C CA . LEU A 1 85 ? 4.192 -2.607 0.023 1.00 98.69 85 LEU A CA 1
ATOM 657 C C . LEU A 1 85 ? 4.737 -2.890 1.425 1.00 98.69 85 LEU A C 1
ATOM 659 O O . LEU A 1 85 ? 4.056 -2.585 2.407 1.00 98.69 85 LEU A O 1
ATOM 663 N N . LEU A 1 86 ? 5.956 -3.418 1.536 1.00 98.75 86 LEU A N 1
ATOM 664 C CA . LEU A 1 86 ? 6.644 -3.621 2.807 1.00 98.75 86 LEU A CA 1
ATOM 665 C C . LEU A 1 86 ? 6.912 -2.278 3.498 1.00 98.75 86 LEU A C 1
ATOM 667 O O . LEU A 1 86 ? 6.524 -2.103 4.657 1.00 98.75 86 LEU A O 1
ATOM 671 N N . ALA A 1 87 ? 7.498 -1.314 2.783 1.00 98.81 87 ALA A N 1
ATOM 672 C CA . ALA A 1 87 ? 7.754 0.035 3.280 1.00 98.81 87 ALA A CA 1
ATOM 673 C C . ALA A 1 87 ? 6.454 0.733 3.710 1.00 98.81 87 ALA A C 1
ATOM 675 O O . ALA A 1 87 ? 6.351 1.229 4.835 1.00 98.81 87 ALA A O 1
ATOM 676 N N . LEU A 1 88 ? 5.419 0.677 2.864 1.00 98.88 88 LEU A N 1
ATOM 677 C CA . LEU A 1 88 ? 4.083 1.198 3.156 1.00 98.88 88 LEU A CA 1
ATOM 678 C C . LEU A 1 88 ? 3.493 0.578 4.428 1.00 98.88 88 LEU A C 1
ATOM 680 O O . LEU A 1 88 ? 2.985 1.292 5.291 1.00 98.88 88 LEU A O 1
ATOM 684 N N . THR A 1 89 ? 3.556 -0.747 4.561 1.00 98.81 89 THR A N 1
ATOM 685 C CA . THR A 1 89 ? 2.983 -1.494 5.692 1.00 98.81 89 THR A CA 1
ATOM 686 C C . THR A 1 89 ? 3.687 -1.154 6.999 1.00 98.81 89 THR A C 1
ATOM 688 O O . THR A 1 89 ? 3.031 -0.868 8.011 1.00 98.81 89 THR A O 1
ATOM 691 N N . ASN A 1 90 ? 5.020 -1.125 6.964 1.00 98.69 90 ASN A N 1
ATOM 692 C CA . ASN A 1 90 ? 5.853 -0.756 8.099 1.00 98.69 90 ASN A CA 1
ATOM 693 C C . ASN A 1 90 ? 5.565 0.680 8.538 1.00 98.69 90 ASN A C 1
ATOM 695 O O . ASN A 1 90 ? 5.246 0.927 9.708 1.00 98.69 90 ASN A O 1
ATOM 699 N N . GLN A 1 91 ? 5.583 1.616 7.586 1.00 98.75 91 GLN A N 1
ATOM 700 C CA . GLN A 1 91 ? 5.423 3.033 7.879 1.00 98.75 91 GLN A CA 1
ATOM 701 C C . GLN A 1 91 ? 3.977 3.437 8.176 1.00 98.75 91 GLN A C 1
ATOM 703 O O . GLN A 1 91 ? 3.782 4.383 8.933 1.00 98.75 91 GLN A O 1
ATOM 708 N N . ALA A 1 92 ? 2.964 2.696 7.725 1.00 98.44 92 ALA A N 1
ATOM 709 C CA . ALA A 1 92 ? 1.575 2.874 8.164 1.00 98.44 92 ALA A CA 1
ATOM 710 C C . ALA A 1 92 ? 1.290 2.229 9.534 1.00 98.44 92 ALA A C 1
ATOM 712 O O . ALA A 1 92 ? 0.367 2.636 10.250 1.00 98.44 92 ALA A O 1
ATOM 713 N N . GLY A 1 93 ? 2.082 1.226 9.928 1.00 98.00 93 GLY A N 1
ATOM 714 C CA . GLY A 1 93 ? 1.862 0.461 11.153 1.00 98.00 93 GLY A CA 1
ATOM 715 C C . GLY A 1 93 ? 0.580 -0.359 11.057 1.00 98.00 93 GLY A C 1
ATOM 716 O O . GLY A 1 93 ? -0.289 -0.267 11.926 1.00 98.00 93 GLY A O 1
ATOM 717 N N . MET A 1 94 ? 0.434 -1.111 9.969 1.00 98.38 94 MET A N 1
ATOM 718 C CA . MET A 1 94 ? -0.725 -1.964 9.712 1.00 98.38 94 MET A CA 1
ATOM 719 C C . MET A 1 94 ? -0.298 -3.404 9.442 1.00 98.38 94 MET A C 1
ATOM 721 O O . MET A 1 94 ? 0.846 -3.672 9.094 1.00 98.38 94 MET A O 1
ATOM 725 N N . ASN A 1 95 ? -1.226 -4.340 9.597 1.00 98.62 95 ASN A N 1
ATOM 726 C CA . ASN A 1 95 ? -1.075 -5.671 9.023 1.00 98.62 95 ASN A CA 1
ATOM 727 C C . ASN A 1 95 ? -1.632 -5.640 7.597 1.00 98.62 95 ASN A C 1
ATOM 729 O O . ASN A 1 95 ? -2.759 -5.179 7.398 1.00 98.62 95 ASN A O 1
ATOM 733 N N . LEU A 1 96 ? -0.858 -6.137 6.636 1.00 98.81 96 LEU A N 1
ATOM 734 C CA . LEU A 1 96 ? -1.233 -6.223 5.229 1.00 98.81 96 LEU A CA 1
ATOM 735 C C . LEU A 1 96 ? -0.944 -7.630 4.707 1.00 98.81 96 LEU A C 1
ATOM 737 O O . LEU A 1 96 ? 0.187 -8.104 4.774 1.00 98.81 96 LEU A O 1
ATOM 741 N N . HIS A 1 97 ? -1.968 -8.284 4.172 1.00 98.75 97 HIS A N 1
ATOM 742 C CA . HIS A 1 97 ? -1.850 -9.570 3.494 1.00 98.75 97 HIS A CA 1
ATOM 743 C C . HIS A 1 97 ? -2.300 -9.401 2.048 1.00 98.75 97 HIS A C 1
ATOM 745 O O . HIS A 1 97 ? -3.413 -8.930 1.822 1.00 98.75 97 HIS A O 1
ATOM 751 N N . VAL A 1 98 ? -1.463 -9.797 1.091 1.00 98.62 98 VAL A N 1
ATOM 752 C CA . VAL A 1 98 ? -1.743 -9.737 -0.351 1.00 98.62 98 VAL A CA 1
ATOM 753 C C . VAL A 1 98 ? -1.499 -11.117 -0.951 1.00 98.62 98 VAL A C 1
ATOM 755 O O . VAL A 1 98 ? -0.441 -11.699 -0.713 1.00 98.62 98 VAL A O 1
ATOM 758 N N . ARG A 1 99 ? -2.467 -11.647 -1.697 1.00 96.75 99 ARG A N 1
ATOM 759 C CA . ARG A 1 99 ? -2.401 -12.959 -2.361 1.00 96.75 99 ARG A CA 1
ATOM 760 C C . ARG A 1 99 ? -3.114 -12.934 -3.702 1.00 96.75 99 ARG A C 1
ATOM 762 O O . ARG A 1 99 ? -4.153 -12.239 -3.773 1.00 96.75 99 ARG A O 1
#

Radius of gyration: 14.71 Å; Cα contacts (8 Å, |Δi|>4): 158; chains: 1; bounding box: 36×29×36 Å